Protein AF-A0A1I9G822-F1 (afdb_monomer_lite)

Secondary structure (DSSP, 8-state):
-------TTSS-----EESTTS-EE-SEEEETTTTEEEEB-TTT-PBPTT--EESS----SS---THHHHTTS---

InterPro domains:
  IPR000716 Thyroglobulin type-1 [PF00086] (5-60)
  IPR000716 Thyroglobulin type-1 [PS51162] (1-60)
  IPR000716 Thyroglobulin type-1 [SM00211] (14-64)
  IPR000716 Thyroglobulin type-1 [cd00191] (13-60)
  IPR036857 Thyroglobulin type-1 superfamily [G3DSA:4.10.800.10] (1-60)
  IPR036857 Thyroglobulin type-1 superfamily [SSF57610] (7-62)
  IPR051950 Developmental regulator and protease inhibitor [PTHR12352] (6-66)

Structure (mmCIF, N/CA/C/O backbone):
data_AF-A0A1I9G822-F1
#
_entry.id   AF-A0A1I9G822-F1
#
loop_
_atom_site.group_PDB
_atom_site.id
_atom_site.type_symbol
_atom_site.label_atom_id
_atom_site.label_alt_id
_atom_site.label_comp_id
_atom_site.label_asym_id
_atom_site.label_entity_id
_atom_site.label_seq_id
_atom_site.pdbx_PDB_ins_code
_atom_site.Cartn_x
_atom_site.Cartn_y
_atom_site.Cartn_z
_atom_site.occupancy
_atom_site.B_iso_or_equiv
_atom_site.auth_seq_id
_atom_site.auth_comp_id
_atom_site.auth_asym_id
_atom_site.auth_atom_id
_atom_site.pdbx_PDB_model_num
ATOM 1 N N . MET A 1 1 ? 21.459 -5.839 -0.285 1.00 38.44 1 MET A N 1
ATOM 2 C CA . MET A 1 1 ? 20.074 -5.483 0.094 1.00 38.44 1 MET A CA 1
ATOM 3 C C . MET A 1 1 ? 19.512 -6.644 0.901 1.00 38.44 1 MET A C 1
ATOM 5 O O . MET A 1 1 ? 19.379 -7.725 0.343 1.00 38.44 1 MET A O 1
ATOM 9 N N . ARG A 1 2 ? 19.321 -6.494 2.220 1.00 45.50 2 ARG A N 1
ATOM 10 C CA . ARG A 1 2 ? 18.780 -7.580 3.056 1.00 45.50 2 ARG A CA 1
ATOM 11 C C . ARG A 1 2 ? 17.307 -7.754 2.688 1.00 45.50 2 ARG A C 1
ATOM 13 O O . ARG A 1 2 ? 16.517 -6.855 2.953 1.00 45.50 2 ARG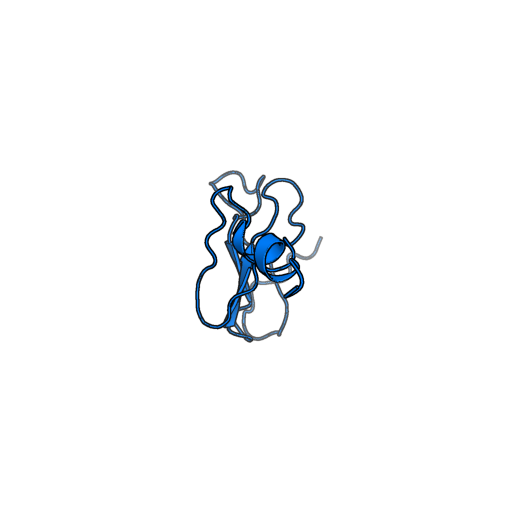 A O 1
ATOM 20 N N . LYS A 1 3 ? 16.954 -8.870 2.044 1.00 43.12 3 LYS A N 1
ATOM 21 C CA . LYS A 1 3 ? 15.558 -9.312 1.993 1.00 43.12 3 LYS A CA 1
ATOM 22 C C . LYS A 1 3 ? 15.173 -9.567 3.449 1.00 43.12 3 LYS A C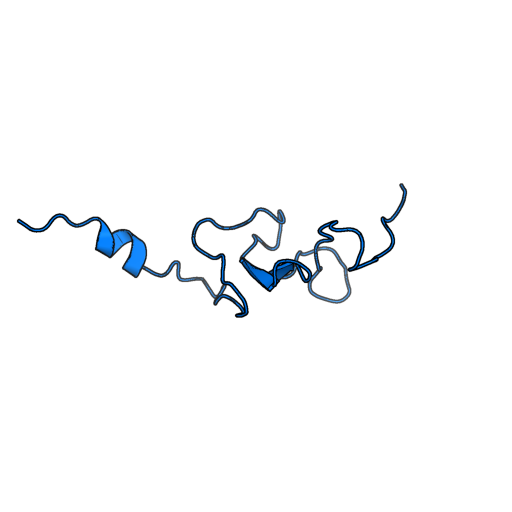 1
ATOM 24 O O . LYS A 1 3 ? 15.786 -10.420 4.082 1.00 43.12 3 LYS A O 1
ATOM 29 N N . LEU A 1 4 ? 14.277 -8.752 4.007 1.00 54.91 4 LEU A N 1
ATOM 30 C CA . LEU A 1 4 ? 13.675 -9.046 5.304 1.00 54.91 4 LEU A CA 1
ATOM 31 C C . LEU A 1 4 ? 13.026 -10.419 5.142 1.00 54.91 4 LEU A C 1
ATOM 33 O O . LEU A 1 4 ? 12.130 -10.573 4.314 1.00 54.91 4 LEU A O 1
ATOM 37 N N . GLU A 1 5 ? 13.568 -11.427 5.825 1.00 55.22 5 GLU A N 1
ATOM 38 C CA . GLU A 1 5 ? 12.976 -12.759 5.839 1.00 55.22 5 GLU A CA 1
ATOM 39 C C . GLU A 1 5 ? 11.499 -12.610 6.202 1.00 55.22 5 GLU A C 1
ATOM 41 O O . GLU A 1 5 ? 11.154 -11.849 7.112 1.00 55.22 5 GLU A O 1
ATOM 46 N N . ASN A 1 6 ? 10.640 -13.292 5.442 1.00 55.72 6 ASN A N 1
ATOM 47 C CA . ASN A 1 6 ? 9.196 -13.338 5.637 1.00 55.72 6 ASN A CA 1
ATOM 48 C C . ASN A 1 6 ? 8.871 -14.032 6.964 1.00 55.72 6 ASN A C 1
ATOM 50 O O . ASN A 1 6 ? 8.368 -15.151 6.969 1.00 55.72 6 ASN A O 1
ATOM 54 N N . ASN A 1 7 ? 9.184 -13.386 8.088 1.00 58.38 7 ASN A N 1
ATOM 55 C CA . ASN A 1 7 ? 8.774 -13.824 9.404 1.00 58.38 7 ASN A CA 1
ATOM 56 C C . ASN A 1 7 ? 7.466 -13.105 9.769 1.00 58.38 7 ASN A C 1
ATOM 58 O O . ASN A 1 7 ? 7.513 -11.951 10.210 1.00 58.38 7 ASN A O 1
ATOM 62 N N . PRO A 1 8 ? 6.301 -13.753 9.592 1.00 55.81 8 PRO A N 1
ATOM 63 C CA . PRO A 1 8 ? 5.013 -13.183 9.971 1.00 55.81 8 PRO A CA 1
ATOM 64 C C . PRO A 1 8 ? 4.897 -12.873 11.471 1.00 55.81 8 PRO A C 1
ATOM 66 O O . PRO A 1 8 ? 3.947 -12.199 11.852 1.00 55.81 8 PRO A O 1
ATOM 69 N N . GLU A 1 9 ? 5.842 -13.314 12.309 1.00 58.81 9 GLU A N 1
ATOM 70 C CA . GLU A 1 9 ? 5.851 -13.051 13.753 1.00 58.81 9 GLU A CA 1
ATOM 71 C C . GLU A 1 9 ? 6.544 -11.738 14.151 1.00 58.81 9 GLU A C 1
ATOM 73 O O . GLU A 1 9 ? 6.338 -11.243 15.254 1.00 58.81 9 GLU A O 1
ATOM 78 N N . ASN A 1 10 ? 7.320 -11.114 13.257 1.00 65.69 10 ASN A N 1
ATOM 79 C CA . ASN A 1 10 ? 8.146 -9.949 13.604 1.00 65.69 10 ASN A CA 1
ATOM 80 C C . ASN A 1 10 ? 7.401 -8.599 13.596 1.00 65.69 10 ASN A C 1
ATOM 82 O O . ASN A 1 10 ? 8.047 -7.557 13.679 1.00 65.69 10 ASN A O 1
ATOM 86 N N . GLY A 1 11 ? 6.074 -8.561 13.434 1.00 65.38 11 GLY A N 1
ATOM 87 C CA . GLY A 1 11 ? 5.338 -7.283 13.348 1.00 65.38 11 GLY A CA 1
ATOM 88 C C . GLY A 1 11 ? 5.552 -6.513 12.042 1.00 65.38 11 GLY A C 1
ATOM 89 O O . GLY A 1 11 ? 4.899 -5.501 11.806 1.00 65.38 11 GLY A O 1
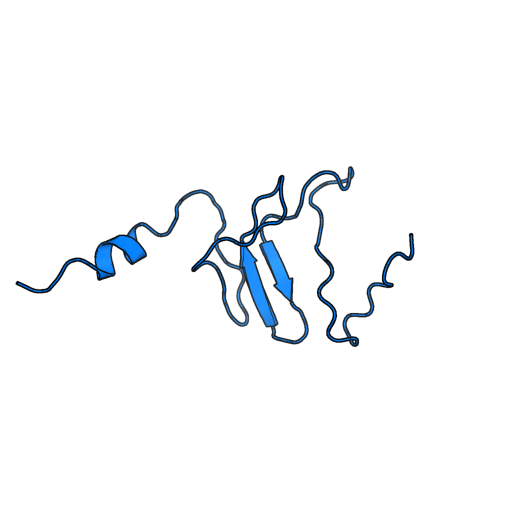ATOM 90 N N . ASN A 1 12 ? 6.464 -6.982 11.190 1.00 72.88 12 ASN A N 1
ATOM 91 C CA . ASN A 1 12 ? 6.862 -6.287 9.980 1.00 72.88 12 ASN A CA 1
ATOM 92 C C . ASN A 1 12 ? 5.905 -6.614 8.838 1.00 72.88 12 ASN A C 1
ATOM 94 O O . ASN A 1 12 ? 5.637 -7.775 8.524 1.00 72.88 12 ASN A O 1
ATOM 98 N N . TYR A 1 13 ? 5.430 -5.567 8.174 1.00 80.19 13 TYR A N 1
ATOM 99 C CA . TYR A 1 13 ? 4.658 -5.702 6.953 1.00 80.19 13 TYR A CA 1
ATOM 100 C C . TYR A 1 13 ? 5.593 -5.915 5.758 1.00 80.19 13 TYR A C 1
ATOM 102 O O . TYR A 1 13 ? 6.432 -5.065 5.458 1.00 80.19 13 TYR A O 1
ATOM 110 N N . ILE A 1 14 ? 5.411 -7.037 5.060 1.00 83.25 14 ILE A N 1
ATOM 111 C CA . ILE A 1 14 ? 6.086 -7.322 3.792 1.00 83.25 14 ILE A CA 1
ATOM 112 C C . ILE A 1 14 ? 5.029 -7.351 2.686 1.00 83.25 14 ILE A C 1
ATOM 114 O O . ILE A 1 14 ? 4.054 -8.103 2.798 1.00 83.25 14 ILE A O 1
ATOM 118 N N . PRO A 1 15 ? 5.180 -6.532 1.633 1.00 84.75 15 PRO A N 1
ATOM 119 C CA . PRO A 1 15 ? 4.208 -6.493 0.561 1.00 84.75 15 PRO A CA 1
ATOM 120 C C . PRO A 1 15 ? 4.234 -7.774 -0.282 1.00 84.75 15 PRO A C 1
ATOM 122 O O . PRO A 1 15 ? 5.290 -8.268 -0.663 1.00 84.75 15 PRO A O 1
ATOM 125 N N . THR A 1 16 ? 3.047 -8.288 -0.594 1.00 88.00 16 THR A N 1
ATOM 126 C CA . THR A 1 16 ? 2.806 -9.327 -1.600 1.00 88.00 16 THR A CA 1
ATOM 127 C C . THR A 1 16 ? 2.833 -8.747 -3.021 1.00 88.00 16 THR A C 1
ATOM 129 O O . THR A 1 16 ? 2.328 -7.646 -3.252 1.00 88.00 16 THR A O 1
ATOM 132 N N . CYS A 1 17 ? 3.427 -9.487 -3.959 1.00 88.31 17 CYS A N 1
ATOM 133 C CA . CYS A 1 17 ? 3.459 -9.161 -5.385 1.00 88.31 17 CYS A CA 1
ATOM 134 C C . CYS A 1 17 ? 2.477 -10.049 -6.165 1.00 88.31 17 CYS A C 1
ATOM 136 O O . CYS A 1 17 ? 2.202 -11.180 -5.765 1.00 88.31 17 CYS A O 1
ATOM 138 N N . ALA A 1 18 ? 1.939 -9.529 -7.267 1.00 83.50 18 ALA A N 1
ATOM 139 C CA . ALA A 1 18 ? 1.059 -10.248 -8.178 1.00 83.50 18 ALA A CA 1
ATOM 140 C C . ALA A 1 18 ? 1.821 -10.775 -9.399 1.00 83.50 18 ALA A C 1
ATOM 142 O O . ALA A 1 18 ? 2.569 -10.040 -10.047 1.00 83.50 18 ALA A O 1
ATOM 143 N N . GLY A 1 19 ? 1.517 -12.023 -9.768 1.00 77.50 19 GLY A N 1
ATOM 144 C CA . GLY A 1 19 ? 2.100 -12.702 -10.926 1.00 77.50 19 GLY A CA 1
ATOM 145 C C . GLY A 1 19 ? 3.538 -13.174 -10.698 1.00 77.50 19 GLY A C 1
ATOM 146 O O . GLY A 1 19 ? 4.129 -12.933 -9.652 1.00 77.50 19 GLY A O 1
ATOM 147 N N . ASP A 1 20 ? 4.101 -13.846 -11.701 1.00 72.12 20 ASP A N 1
ATOM 148 C CA . ASP A 1 20 ? 5.406 -14.517 -11.584 1.00 72.12 20 ASP A CA 1
ATOM 149 C C . ASP A 1 20 ? 6.609 -13.571 -11.697 1.00 72.12 20 ASP A C 1
ATOM 151 O O . ASP A 1 20 ? 7.746 -13.964 -11.448 1.00 72.12 20 ASP A O 1
ATOM 155 N N . THR A 1 21 ? 6.386 -12.330 -12.133 1.00 75.00 21 THR A N 1
ATOM 156 C CA . THR A 1 21 ? 7.474 -11.396 -12.443 1.00 75.00 21 THR A CA 1
ATOM 157 C C . THR A 1 21 ? 7.879 -10.516 -11.262 1.00 75.00 21 THR A C 1
ATOM 159 O O . THR A 1 21 ? 8.874 -9.804 -11.371 1.00 75.00 21 THR A O 1
ATOM 162 N N . ASP A 1 22 ? 7.135 -10.538 -10.148 1.00 77.50 22 ASP A N 1
ATOM 163 C CA . ASP A 1 22 ? 7.334 -9.672 -8.972 1.00 77.50 22 ASP A CA 1
ATOM 164 C C . ASP A 1 22 ? 7.372 -8.157 -9.291 1.00 77.50 22 ASP A C 1
ATOM 166 O O . ASP A 1 22 ? 7.840 -7.349 -8.488 1.00 77.50 22 ASP A O 1
ATOM 170 N N . ILE A 1 23 ? 6.872 -7.744 -10.465 1.00 83.50 23 ILE A N 1
ATOM 171 C CA . ILE A 1 23 ? 6.906 -6.344 -10.933 1.00 83.50 23 ILE A CA 1
ATOM 172 C C . ILE A 1 23 ? 5.751 -5.527 -10.342 1.00 83.50 23 ILE A C 1
ATOM 174 O O . ILE A 1 23 ? 5.874 -4.316 -10.153 1.00 83.50 23 ILE A O 1
ATOM 178 N N . LEU A 1 24 ? 4.610 -6.171 -10.089 1.00 87.44 24 LEU A N 1
ATOM 179 C CA . LEU A 1 24 ? 3.395 -5.522 -9.608 1.00 87.44 24 LEU A CA 1
ATOM 180 C C . LEU A 1 24 ? 3.075 -5.971 -8.188 1.00 87.44 24 LEU A C 1
ATOM 182 O O . LEU A 1 24 ? 3.239 -7.137 -7.845 1.00 87.44 24 LEU A O 1
ATOM 186 N N . PHE A 1 25 ? 2.551 -5.053 -7.384 1.00 88.62 25 PHE A N 1
ATOM 187 C CA . PHE A 1 25 ? 1.970 -5.367 -6.084 1.00 88.62 25 PHE A CA 1
ATOM 188 C C . PHE A 1 25 ? 0.635 -6.091 -6.264 1.00 88.62 25 PHE A C 1
ATOM 190 O O . PHE A 1 25 ? -0.130 -5.768 -7.182 1.00 88.62 25 PHE A O 1
ATOM 197 N N . ASP A 1 26 ? 0.336 -7.038 -5.372 1.00 90.00 26 ASP A N 1
ATOM 198 C CA . ASP A 1 26 ? -1.018 -7.578 -5.283 1.00 90.00 26 ASP A CA 1
ATOM 199 C C . ASP A 1 26 ? -1.975 -6.442 -4.905 1.00 90.00 26 ASP A C 1
ATOM 201 O O . ASP A 1 26 ? -1.646 -5.536 -4.139 1.00 90.00 26 ASP A O 1
ATOM 205 N N . ARG A 1 27 ? -3.163 -6.429 -5.511 1.00 90.06 27 ARG A N 1
ATOM 206 C CA . ARG A 1 27 ? -4.168 -5.400 -5.230 1.00 90.06 27 ARG A CA 1
ATOM 207 C C . ARG A 1 27 ? -4.603 -5.458 -3.779 1.00 90.06 27 ARG A C 1
ATOM 209 O O . ARG A 1 27 ? -4.911 -4.411 -3.222 1.00 90.06 27 ARG A O 1
ATOM 216 N N . ILE A 1 28 ? -4.656 -6.655 -3.199 1.00 91.44 28 ILE A N 1
ATOM 217 C CA . ILE A 1 28 ? -5.053 -6.874 -1.813 1.00 91.44 28 ILE A CA 1
ATOM 218 C C . ILE A 1 28 ? -3.807 -7.184 -0.994 1.00 91.44 28 ILE A C 1
ATOM 220 O O . ILE A 1 28 ? -3.200 -8.238 -1.139 1.00 91.44 28 ILE A O 1
ATOM 224 N N . GLN A 1 29 ? -3.497 -6.304 -0.051 1.00 91.62 29 GLN A N 1
ATOM 225 C CA . GLN A 1 29 ? -2.422 -6.508 0.910 1.00 91.62 29 GLN A CA 1
ATOM 226 C C . GLN A 1 29 ? -3.017 -6.821 2.273 1.00 91.62 29 GLN A C 1
ATOM 228 O O . GLN A 1 29 ? -3.966 -6.161 2.688 1.00 91.62 29 GLN A O 1
ATOM 233 N N . CYS A 1 30 ? -2.465 -7.808 2.977 1.00 90.00 30 CYS A N 1
ATOM 234 C CA . CYS A 1 30 ? -2.950 -8.215 4.294 1.00 90.00 30 CYS A CA 1
ATOM 235 C C . CYS A 1 30 ? -1.822 -8.212 5.326 1.00 90.00 30 CYS A C 1
ATOM 237 O O . CYS A 1 30 ? -0.817 -8.908 5.178 1.00 90.00 30 CYS A O 1
ATOM 239 N N . HIS A 1 31 ? -2.024 -7.484 6.421 1.00 88.94 31 HIS A N 1
ATOM 240 C CA . HIS A 1 31 ? -1.186 -7.560 7.606 1.00 88.94 31 HIS A CA 1
ATOM 241 C C . HIS A 1 31 ? -1.689 -8.684 8.513 1.00 88.94 31 HIS A C 1
ATOM 243 O O . HIS A 1 31 ? -2.741 -8.571 9.143 1.00 88.94 31 HIS A O 1
ATOM 249 N N . ARG A 1 32 ? -0.942 -9.792 8.559 1.00 82.31 32 ARG A N 1
ATOM 250 C CA . ARG A 1 32 ? -1.381 -11.032 9.217 1.00 82.31 32 ARG A CA 1
ATOM 251 C C . ARG A 1 32 ? -1.602 -10.879 10.721 1.00 82.31 32 ARG A C 1
ATOM 253 O O . ARG A 1 32 ? -2.565 -11.437 11.221 1.00 82.31 32 ARG A O 1
ATOM 260 N N . LEU A 1 33 ? -0.766 -10.102 11.412 1.00 85.19 33 LEU A N 1
ATOM 261 C CA . LEU A 1 33 ? -0.842 -9.950 12.871 1.00 85.19 33 LEU A CA 1
ATOM 262 C C . LEU A 1 33 ? -2.014 -9.083 13.333 1.00 85.19 33 LEU A C 1
ATOM 264 O O . LEU A 1 33 ? -2.646 -9.388 14.336 1.00 85.19 33 LEU A O 1
ATOM 268 N N . SER A 1 34 ? -2.329 -8.008 12.604 1.00 87.19 34 SER A N 1
ATOM 269 C CA . SER A 1 34 ? -3.520 -7.200 12.912 1.00 87.19 34 SER A CA 1
ATOM 270 C C . SER A 1 34 ? -4.786 -7.738 12.249 1.00 87.19 34 SER A C 1
ATOM 272 O O . SER A 1 34 ? -5.870 -7.223 12.505 1.00 87.19 34 SER A O 1
ATOM 274 N N . HIS A 1 35 ? -4.650 -8.737 11.374 1.00 90.06 35 HIS A N 1
ATOM 275 C CA . HIS A 1 35 ? -5.702 -9.252 10.506 1.00 90.06 35 HIS A CA 1
ATOM 276 C C . HIS A 1 35 ? -6.414 -8.171 9.675 1.00 90.06 35 HIS A C 1
ATOM 278 O O . HIS A 1 35 ? -7.606 -8.273 9.384 1.00 90.06 35 HIS A O 1
ATOM 284 N N . ILE A 1 36 ? -5.694 -7.117 9.285 1.00 90.94 36 ILE A N 1
ATOM 285 C CA . ILE A 1 36 ? -6.234 -6.044 8.443 1.00 90.94 36 ILE A CA 1
ATOM 286 C C . ILE A 1 36 ? -5.775 -6.269 7.007 1.00 90.94 36 ILE A C 1
ATOM 288 O O . ILE A 1 36 ? -4.581 -6.429 6.764 1.00 90.94 36 ILE A O 1
ATOM 292 N N . CYS A 1 37 ? -6.705 -6.217 6.057 1.00 92.50 37 CYS A N 1
ATOM 293 C CA . CYS A 1 37 ? -6.404 -6.168 4.631 1.00 92.50 37 CYS A CA 1
ATOM 294 C C . CYS A 1 37 ? -6.824 -4.819 4.031 1.00 92.50 37 CYS A C 1
ATOM 296 O O . CYS A 1 37 ? -7.805 -4.230 4.476 1.00 92.50 37 CYS A O 1
ATOM 298 N N . TRP A 1 38 ? -6.112 -4.323 3.022 1.00 92.62 38 TRP A N 1
ATOM 299 C CA . TRP A 1 38 ? -6.401 -3.064 2.321 1.00 92.62 38 TRP A CA 1
ATOM 300 C C . TRP A 1 38 ? -6.075 -3.176 0.832 1.00 92.62 38 TRP A C 1
ATOM 302 O O . TRP A 1 38 ? -5.341 -4.073 0.413 1.00 92.62 38 TRP A O 1
ATOM 312 N N . CYS A 1 39 ? -6.619 -2.258 0.034 1.00 93.56 39 CYS A N 1
ATOM 313 C CA . CYS A 1 39 ? -6.278 -2.160 -1.377 1.00 93.56 39 CYS A CA 1
ATOM 314 C C . CYS A 1 39 ? -5.040 -1.283 -1.578 1.00 93.56 39 CYS A C 1
ATOM 316 O O . CYS A 1 39 ? -4.893 -0.251 -0.917 1.00 93.56 39 CYS A O 1
ATOM 318 N N . VAL A 1 40 ? -4.175 -1.650 -2.520 1.00 91.50 40 VAL A N 1
ATOM 319 C CA . VAL A 1 40 ? -3.042 -0.824 -2.964 1.00 91.50 40 VAL A CA 1
ATOM 320 C C . VAL A 1 40 ? -3.069 -0.610 -4.473 1.00 91.50 40 VAL A C 1
ATOM 322 O O . VAL A 1 40 ? -3.692 -1.357 -5.227 1.00 91.50 40 VAL A O 1
ATOM 325 N N . ASN A 1 41 ? -2.361 0.416 -4.934 1.00 89.38 41 ASN A N 1
ATOM 326 C CA . ASN A 1 41 ? -2.079 0.590 -6.352 1.00 89.38 41 ASN A CA 1
ATOM 327 C C . ASN A 1 41 ? -1.060 -0.476 -6.821 1.00 89.38 41 ASN A C 1
ATOM 329 O O . ASN A 1 41 ? 0.064 -0.470 -6.319 1.00 89.38 41 ASN A O 1
ATOM 333 N N . PRO A 1 42 ? -1.376 -1.326 -7.818 1.00 89.12 42 PRO A N 1
ATOM 334 C CA . PRO A 1 42 ? -0.474 -2.391 -8.278 1.00 89.12 42 PRO A CA 1
ATOM 335 C C . PRO A 1 42 ? 0.889 -1.915 -8.782 1.00 89.12 42 PRO A C 1
ATOM 337 O O . PRO A 1 42 ? 1.845 -2.677 -8.771 1.00 89.12 42 PRO A O 1
ATOM 340 N N . LYS A 1 43 ? 0.992 -0.666 -9.251 1.00 88.19 43 LYS A N 1
ATOM 341 C CA . LYS A 1 43 ? 2.239 -0.110 -9.792 1.00 88.19 43 LYS A CA 1
ATOM 342 C C . LYS A 1 43 ? 3.105 0.556 -8.728 1.00 88.19 43 LYS A C 1
ATOM 344 O O . LYS A 1 43 ? 4.319 0.578 -8.875 1.00 88.19 43 LYS A O 1
ATOM 349 N N . THR A 1 44 ? 2.495 1.146 -7.697 1.00 87.62 44 THR A N 1
ATOM 350 C CA . THR A 1 44 ? 3.221 1.962 -6.704 1.00 87.62 44 THR A CA 1
ATOM 351 C C . THR A 1 44 ? 3.217 1.376 -5.295 1.00 87.62 44 THR A C 1
ATOM 353 O O . THR A 1 44 ? 3.979 1.838 -4.453 1.00 87.62 44 THR A O 1
ATOM 356 N N . GLY A 1 45 ? 2.345 0.408 -5.005 1.00 88.00 45 GLY A N 1
ATOM 357 C CA . GLY A 1 45 ? 2.154 -0.164 -3.670 1.00 88.00 45 GLY A CA 1
ATOM 358 C C . GLY A 1 45 ? 1.468 0.780 -2.675 1.00 88.00 45 GLY A C 1
ATOM 359 O O . GLY A 1 45 ? 1.306 0.426 -1.508 1.00 88.00 45 GLY A O 1
ATOM 360 N N . ILE A 1 46 ? 1.046 1.975 -3.110 1.00 89.50 46 ILE A N 1
ATOM 361 C CA . ILE A 1 46 ? 0.425 2.977 -2.234 1.00 89.50 46 ILE A CA 1
ATOM 362 C C . ILE A 1 46 ? -0.975 2.499 -1.811 1.00 89.50 46 ILE A C 1
ATOM 364 O O . ILE A 1 46 ? -1.782 2.174 -2.690 1.00 89.50 46 ILE A O 1
ATOM 368 N N . PRO A 1 47 ? -1.293 2.480 -0.501 1.00 89.06 47 PRO A N 1
ATOM 369 C CA . PRO A 1 47 ? -2.608 2.094 -0.002 1.00 89.06 47 PRO A CA 1
ATOM 370 C C . PRO A 1 47 ? -3.704 3.091 -0.387 1.00 89.06 47 PRO A C 1
ATOM 372 O O . PRO A 1 47 ? -3.508 4.305 -0.380 1.00 89.06 47 PRO A O 1
ATOM 375 N N . GLN A 1 48 ? -4.887 2.564 -0.697 1.00 89.69 48 GLN A N 1
ATOM 376 C CA . GLN A 1 48 ? -6.080 3.341 -1.013 1.00 89.69 48 GLN A CA 1
ATOM 377 C C . GLN A 1 48 ? -6.879 3.632 0.263 1.00 89.69 48 GLN A C 1
ATOM 379 O O . GLN A 1 48 ? -7.339 2.714 0.949 1.00 89.69 48 GLN A O 1
ATOM 384 N N . SER A 1 49 ? -7.082 4.911 0.576 1.00 84.94 49 SER A N 1
ATOM 385 C CA . SER A 1 49 ? -7.859 5.345 1.744 1.00 84.94 49 SER A CA 1
ATOM 386 C C . SER A 1 49 ? -9.283 4.778 1.736 1.00 84.94 49 SER A C 1
ATOM 388 O O . SER A 1 49 ? -9.943 4.755 0.702 1.00 84.94 49 SER A O 1
ATOM 390 N N . GLY A 1 50 ? -9.76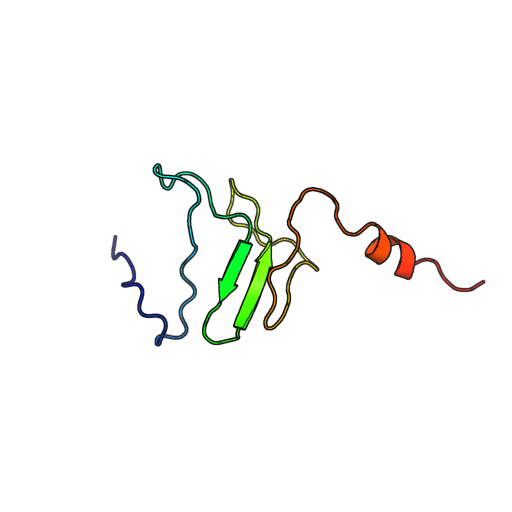6 4.329 2.899 1.00 86.12 50 GLY A N 1
ATOM 391 C CA . GLY A 1 50 ? -11.124 3.787 3.063 1.00 86.12 50 GLY A CA 1
ATOM 392 C C . GLY A 1 50 ? -11.301 2.322 2.643 1.00 86.12 50 GLY A C 1
ATOM 393 O O . GLY A 1 50 ? -12.386 1.770 2.797 1.00 86.12 50 GLY A O 1
ATOM 394 N N . THR A 1 51 ? -10.246 1.660 2.160 1.00 88.94 51 THR A N 1
ATOM 395 C CA . THR A 1 51 ? -10.325 0.255 1.717 1.00 88.94 51 THR A CA 1
ATOM 396 C C . THR A 1 51 ? -9.941 -0.761 2.792 1.00 88.94 51 THR A C 1
ATOM 398 O O . THR A 1 51 ? -10.103 -1.958 2.578 1.00 88.94 51 THR A O 1
ATOM 401 N N . SER A 1 52 ? -9.465 -0.320 3.958 1.00 90.94 52 SER A N 1
ATOM 402 C CA . SER A 1 52 ? -9.050 -1.222 5.035 1.00 90.94 52 SER A CA 1
ATOM 403 C C . SER A 1 52 ? -10.236 -1.989 5.635 1.00 90.94 52 SER A C 1
ATOM 405 O O . SER A 1 52 ? -11.254 -1.401 6.007 1.00 90.94 52 SER A O 1
ATOM 407 N N . LYS A 1 53 ? -10.097 -3.310 5.768 1.00 91.12 53 LYS A N 1
ATOM 408 C CA . LYS A 1 53 ? -11.076 -4.228 6.365 1.00 91.12 53 LYS A CA 1
ATOM 409 C C . LYS A 1 53 ? -10.392 -5.146 7.376 1.00 91.12 53 LYS A C 1
ATOM 411 O O . LYS A 1 53 ? -9.314 -5.668 7.113 1.00 91.12 53 LYS A O 1
ATOM 416 N N . TYR A 1 54 ? -11.028 -5.340 8.528 1.00 92.25 54 TYR A N 1
ATOM 417 C CA . TYR A 1 54 ? -10.588 -6.286 9.556 1.00 92.25 54 TYR A CA 1
ATOM 418 C C . TYR A 1 54 ? -11.188 -7.669 9.288 1.00 92.25 54 TYR A C 1
ATOM 420 O O . TYR A 1 54 ? -12.383 -7.764 9.008 1.00 92.25 54 TYR A O 1
ATOM 428 N N . ASN A 1 55 ? -10.370 -8.722 9.361 1.00 90.38 55 ASN A N 1
ATOM 429 C CA . ASN A 1 55 ? -10.749 -10.123 9.136 1.00 90.38 55 ASN A CA 1
ATOM 430 C C . ASN A 1 55 ? -11.485 -10.395 7.807 1.00 90.38 55 ASN A C 1
ATOM 432 O O . ASN A 1 55 ? -12.185 -11.395 7.669 1.00 90.38 55 ASN A O 1
ATOM 436 N N . ALA A 1 56 ? -11.327 -9.524 6.809 1.00 88.75 56 ALA A N 1
ATOM 437 C CA . ALA A 1 56 ? -11.981 -9.657 5.514 1.00 88.75 56 ALA A CA 1
ATOM 438 C C . ALA A 1 56 ? -11.118 -9.059 4.401 1.00 88.75 56 ALA A C 1
ATOM 440 O O . ALA A 1 56 ? -10.385 -8.094 4.617 1.00 88.75 56 ALA A O 1
ATOM 441 N N . LYS A 1 57 ? -11.235 -9.613 3.191 1.00 87.25 57 LYS A N 1
ATOM 442 C CA . LYS A 1 57 ? -10.587 -9.060 1.997 1.00 87.25 57 LYS A CA 1
ATOM 443 C C . LYS A 1 57 ? -11.440 -7.921 1.420 1.00 87.25 57 LYS A C 1
ATOM 445 O O . LYS A 1 57 ? -12.636 -8.128 1.209 1.00 87.25 57 LYS A O 1
ATOM 450 N N . PRO A 1 58 ? -10.871 -6.732 1.161 1.00 90.25 58 PRO A N 1
ATOM 451 C CA . PRO A 1 58 ? -11.599 -5.659 0.499 1.00 90.25 58 PRO A CA 1
ATOM 452 C C . PRO A 1 58 ? -11.828 -5.963 -0.983 1.00 90.25 58 PRO A C 1
ATOM 454 O O . PRO A 1 58 ? -11.057 -6.686 -1.612 1.00 90.25 58 PRO A O 1
ATOM 457 N N . ASN A 1 59 ? -12.884 -5.378 -1.547 1.00 87.75 59 ASN A N 1
ATOM 458 C CA . ASN A 1 59 ? -13.097 -5.384 -2.989 1.00 87.75 59 ASN A CA 1
ATOM 459 C C . ASN A 1 59 ? -12.278 -4.244 -3.620 1.00 87.75 59 ASN A C 1
ATOM 461 O O . ASN A 1 59 ? -12.581 -3.075 -3.390 1.00 87.75 59 ASN A O 1
ATOM 465 N N . CYS A 1 60 ? -11.250 -4.599 -4.394 1.00 84.25 60 CYS A N 1
ATOM 466 C CA . CYS A 1 60 ? -10.344 -3.660 -5.066 1.00 84.25 60 CYS A CA 1
ATOM 467 C C . CYS A 1 60 ? -10.646 -3.506 -6.568 1.00 84.25 60 CYS A C 1
ATOM 469 O O . CYS A 1 60 ? -9.793 -3.049 -7.341 1.00 84.25 60 CYS A O 1
ATOM 471 N N . ASP A 1 61 ? -11.836 -3.922 -7.004 1.00 78.19 61 ASP A N 1
ATOM 472 C CA . ASP A 1 61 ? -12.255 -3.869 -8.398 1.00 78.19 61 ASP A CA 1
ATOM 473 C C . ASP A 1 61 ? -12.893 -2.513 -8.717 1.00 78.19 61 ASP A C 1
ATOM 475 O O . ASP A 1 61 ? -14.106 -2.359 -8.735 1.00 78.19 61 ASP A O 1
ATOM 479 N N . GLY A 1 62 ? -12.044 -1.493 -8.881 1.00 61.94 62 GLY A N 1
ATOM 480 C CA . GLY A 1 62 ? -12.303 -0.289 -9.687 1.00 61.94 62 GLY A CA 1
ATOM 481 C C . GLY A 1 62 ? -13.394 0.695 -9.248 1.00 61.94 62 GLY A C 1
ATOM 482 O O . GLY A 1 62 ? -13.310 1.867 -9.604 1.00 61.94 62 GLY A O 1
ATOM 483 N N . THR A 1 63 ? -14.375 0.304 -8.448 1.00 50.12 63 THR A N 1
ATOM 484 C CA . THR A 1 63 ? -15.336 1.221 -7.858 1.00 50.12 63 THR A CA 1
ATOM 485 C C . THR A 1 63 ? -14.904 1.436 -6.423 1.00 50.12 63 THR A C 1
ATOM 487 O O . THR A 1 63 ? -15.184 0.617 -5.545 1.00 50.12 63 THR A O 1
ATOM 490 N N . LEU A 1 64 ? -14.262 2.581 -6.165 1.00 51.09 64 LEU A N 1
ATOM 491 C CA . LEU A 1 64 ? -14.545 3.300 -4.924 1.00 51.09 64 LEU A CA 1
ATOM 492 C C . LEU A 1 64 ? -16.030 3.078 -4.656 1.00 51.09 64 LEU A C 1
ATOM 494 O O . LEU A 1 64 ? -16.833 3.336 -5.556 1.00 51.09 64 LEU A O 1
ATOM 498 N N . GLN A 1 65 ? -16.396 2.522 -3.503 1.00 52.84 65 GLN A N 1
ATOM 499 C CA . GLN A 1 65 ? -17.797 2.521 -3.127 1.00 52.84 65 GLN A CA 1
ATOM 500 C C . GLN A 1 65 ? -18.230 3.985 -3.209 1.00 52.84 65 GLN A C 1
ATOM 502 O O . GLN A 1 65 ? -17.883 4.791 -2.348 1.00 52.84 65 GLN A O 1
ATOM 507 N N . GLN A 1 66 ? -18.957 4.339 -4.274 1.00 49.94 66 GLN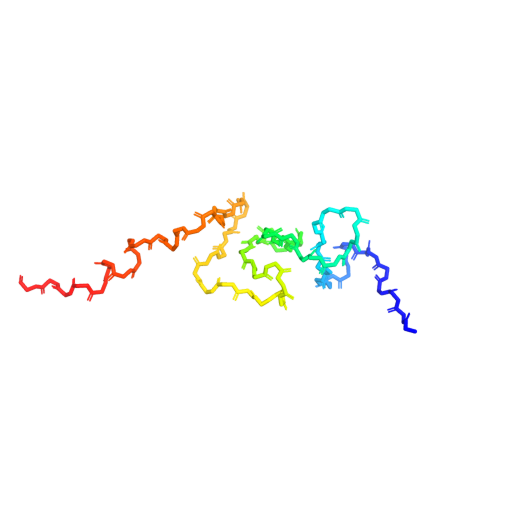 A N 1
ATOM 508 C CA . GLN A 1 66 ? -19.535 5.666 -4.483 1.00 49.94 66 GLN A CA 1
ATOM 509 C C . GLN A 1 66 ? -20.397 6.065 -3.270 1.00 49.94 66 GLN A C 1
ATOM 511 O O . GLN A 1 66 ? -20.665 7.239 -3.052 1.00 49.94 66 GLN A O 1
ATOM 516 N N . ASN A 1 67 ? -20.717 5.093 -2.414 1.00 48.12 67 ASN A N 1
ATOM 517 C CA . ASN A 1 67 ? -21.423 5.223 -1.155 1.00 48.12 67 ASN A CA 1
ATOM 518 C C . ASN A 1 67 ? -20.673 5.972 -0.034 1.00 48.12 67 ASN A C 1
ATOM 520 O O . ASN A 1 67 ? -21.341 6.407 0.903 1.00 48.12 67 ASN A O 1
ATOM 524 N N . ASP A 1 68 ? -19.351 6.184 -0.096 1.00 52.66 68 ASP A N 1
ATOM 525 C CA . ASP A 1 68 ? -18.659 7.038 0.898 1.00 52.66 68 ASP A CA 1
ATOM 526 C C . ASP A 1 68 ? -18.602 8.523 0.499 1.00 52.66 68 ASP A C 1
ATOM 528 O O . ASP A 1 68 ? -18.418 9.388 1.357 1.00 52.66 68 ASP A O 1
ATOM 532 N N . LEU A 1 69 ? -18.864 8.854 -0.772 1.00 54.22 69 LEU A N 1
ATOM 533 C CA . LEU A 1 69 ? -19.158 10.235 -1.177 1.00 54.22 69 LEU A CA 1
ATOM 534 C C . LEU A 1 69 ? -20.633 10.593 -0.929 1.00 54.22 69 LEU A C 1
ATOM 536 O O . LEU A 1 69 ? -20.943 11.757 -0.691 1.00 54.22 69 LEU A O 1
ATOM 540 N N . SER A 1 70 ? -21.534 9.604 -0.876 1.00 46.53 70 SER A N 1
ATOM 541 C CA . SER A 1 70 ? -22.957 9.817 -0.565 1.00 46.53 70 SER A CA 1
ATOM 542 C C . SER A 1 70 ? -23.253 10.028 0.926 1.00 46.53 70 SER A C 1
ATOM 544 O O . SER A 1 70 ? -24.292 10.590 1.259 1.00 46.53 70 SER A O 1
ATOM 546 N N . ARG A 1 71 ? -22.359 9.639 1.850 1.00 54.12 71 ARG A N 1
ATOM 547 C CA . ARG A 1 71 ? -22.555 9.876 3.299 1.00 54.12 71 ARG A CA 1
ATOM 548 C C . ARG A 1 71 ? -22.241 11.319 3.730 1.00 54.12 71 ARG A C 1
ATOM 550 O O . ARG A 1 71 ? -22.536 11.696 4.861 1.00 54.12 71 ARG A O 1
ATOM 557 N N . ARG A 1 72 ? -21.673 12.144 2.841 1.00 53.84 72 ARG A N 1
ATOM 558 C CA . ARG A 1 72 ? -21.419 13.578 3.079 1.00 53.84 72 ARG A CA 1
ATOM 559 C C . ARG A 1 72 ? -22.474 14.518 2.479 1.00 53.84 72 ARG A C 1
ATOM 561 O O . ARG A 1 72 ? -22.294 15.728 2.574 1.00 53.84 72 ARG A O 1
ATOM 568 N N . GLN A 1 73 ? -23.584 14.014 1.930 1.00 52.53 73 GLN A N 1
ATOM 569 C CA . GLN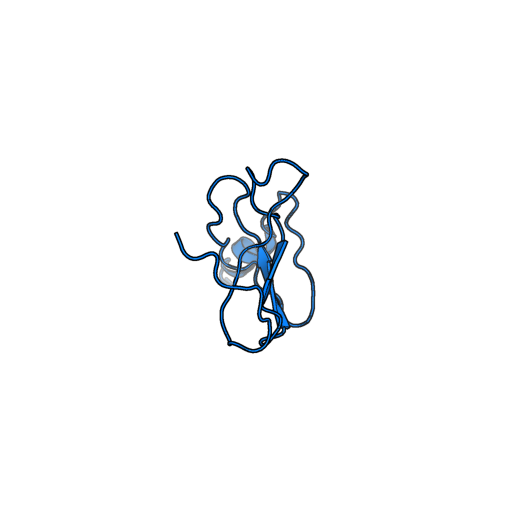 A 1 73 ? -24.731 14.874 1.622 1.00 52.53 73 GLN A CA 1
ATOM 570 C C . GLN A 1 73 ? -25.536 15.105 2.913 1.00 52.53 73 GLN A C 1
ATOM 572 O O . GLN A 1 73 ? -26.195 14.210 3.439 1.00 52.53 73 GLN A O 1
ATOM 577 N N . ILE A 1 74 ? -25.394 16.310 3.452 1.00 53.97 74 ILE A N 1
ATOM 578 C CA . ILE A 1 74 ? -26.096 16.863 4.610 1.00 53.97 74 ILE A CA 1
ATOM 579 C C . ILE A 1 74 ? -27.610 16.600 4.505 1.00 53.97 74 ILE A C 1
ATOM 581 O O . ILE A 1 74 ? -28.212 16.878 3.471 1.00 53.97 74 ILE A O 1
ATOM 585 N N . LYS A 1 75 ? -28.218 16.088 5.590 1.00 49.78 75 LYS A N 1
ATOM 586 C CA . LYS A 1 75 ? -29.665 16.192 5.835 1.00 49.78 75 LYS A CA 1
ATOM 587 C C . LYS A 1 75 ? -30.034 17.681 5.840 1.00 49.78 75 LYS A C 1
ATOM 589 O O . LYS A 1 75 ? -29.674 18.377 6.789 1.00 49.78 75 LYS A O 1
ATOM 594 N N . GLY A 1 76 ? -30.711 18.132 4.790 1.00 37.25 76 GLY A N 1
ATOM 595 C CA . GLY A 1 76 ? -31.556 19.325 4.777 1.00 37.25 76 GLY A CA 1
ATOM 596 C C . GLY A 1 76 ? -32.993 18.873 4.617 1.00 37.25 76 GLY A C 1
ATOM 597 O O . GLY A 1 76 ? -33.216 18.056 3.696 1.00 37.25 76 GLY A O 1
#

Organism: Brugia malayi (NCBI:txid6279)

pLDDT: mean 75.11, std 17.25, range [37.25, 93.56]

Radius of gyration: 15.32 Å; chains: 1; bounding box: 52×34×26 Å

Foldseek 3Di:
DDPPPPDLPPQDFDFDADDDPSQFTDQWGANPVQQKIFGAGRRPRHTDPPQIDHVDTGDSPDDPPVVVVVVPPDDD

Sequence (76 aa):
MRKLENNPENGNYIPTCAGDTDILFDRIQCHRLSHICWCVNPKTGIPQSGTSKYNAKPNCDGTLQQNDLSRRQIKG